Protein AF-A0A937XKZ7-F1 (afdb_monomer_lite)

Sequence (111 aa):
MTLEVSEDGRELRVFWLDPASESGYRSTGLSWTDGMLVSDLKDALTLAGNLTCFPSHLIDDASAYVRWGQRLRWTTPLRAGDEIAVLERISADAKARRHAKVERQRAKAAK

Secondary structure (DSSP, 8-state):
------TTS-EEEEEEE-TTSTTSEEEEEEE--TT-BHHHHHHHHHHHHHHHT--GGGTT-GGGEEETTEEP-TT-B--TT-EEEE-----HHHHHHHHHHHHHHHHHHT-

Structure (mmCIF, N/CA/C/O backbone):
data_AF-A0A937XKZ7-F1
#
_entry.id   AF-A0A937XKZ7-F1
#
loop_
_atom_site.group_PDB
_atom_site.id
_atom_site.type_symbol
_atom_site.label_atom_id
_atom_site.label_alt_id
_atom_site.label_comp_id
_atom_site.label_asym_id
_atom_site.label_entity_id
_atom_site.label_seq_id
_atom_site.pdbx_PDB_ins_code
_atom_site.Cartn_x
_atom_site.Cartn_y
_atom_site.Cartn_z
_atom_site.occupancy
_atom_site.B_iso_or_equiv
_atom_site.auth_seq_id
_atom_site.auth_comp_id
_atom_site.auth_asym_id
_atom_site.auth_atom_id
_atom_site.pdbx_PDB_model_num
ATOM 1 N N . MET A 1 1 ? 5.212 12.600 21.625 1.00 34.91 1 MET A N 1
ATOM 2 C CA . MET A 1 1 ? 4.026 11.809 21.248 1.00 34.91 1 MET A CA 1
ATOM 3 C C . MET A 1 1 ? 4.548 10.436 20.882 1.00 34.91 1 MET A C 1
ATOM 5 O O . MET A 1 1 ? 5.175 10.287 19.843 1.00 34.91 1 MET A O 1
ATOM 9 N N . THR A 1 2 ? 4.485 9.516 21.838 1.00 30.28 2 THR A N 1
ATOM 10 C CA . THR A 1 2 ? 5.091 8.185 21.748 1.00 30.28 2 THR A CA 1
ATOM 11 C C . THR A 1 2 ? 4.152 7.313 20.928 1.00 30.28 2 THR A C 1
ATOM 13 O O . THR A 1 2 ? 2.985 7.192 21.283 1.00 30.28 2 THR A O 1
ATOM 16 N N . LEU A 1 3 ? 4.627 6.788 19.800 1.00 40.25 3 LEU A N 1
ATOM 17 C CA . LEU A 1 3 ? 3.890 5.808 19.008 1.00 40.25 3 LEU A CA 1
ATOM 18 C C . LEU A 1 3 ? 3.894 4.503 19.809 1.00 40.25 3 LEU A C 1
ATOM 20 O O . LEU A 1 3 ? 4.912 3.813 19.863 1.00 40.25 3 LEU A O 1
ATOM 24 N N . GLU A 1 4 ? 2.798 4.231 20.512 1.00 38.78 4 GLU A N 1
ATOM 25 C CA . GLU A 1 4 ? 2.573 2.957 21.188 1.00 38.78 4 GLU A CA 1
ATOM 26 C C . GLU A 1 4 ? 2.431 1.878 20.112 1.00 38.78 4 GLU A C 1
ATOM 28 O O . GLU A 1 4 ? 1.454 1.845 19.368 1.00 38.78 4 GLU A O 1
ATOM 33 N N . VAL A 1 5 ? 3.456 1.036 19.988 1.00 45.75 5 VAL A N 1
ATOM 34 C CA . VAL A 1 5 ? 3.410 -0.187 19.185 1.00 45.75 5 VAL A CA 1
ATOM 35 C C . VAL A 1 5 ? 2.384 -1.092 19.863 1.00 45.75 5 VAL A C 1
ATOM 37 O O . VAL A 1 5 ? 2.646 -1.579 20.962 1.00 45.75 5 VAL A O 1
ATOM 40 N N . SER A 1 6 ? 1.193 -1.258 19.281 1.00 46.06 6 SER A N 1
ATOM 41 C CA . SER A 1 6 ? 0.158 -2.080 19.912 1.00 46.06 6 SER A CA 1
ATOM 42 C C . SER A 1 6 ? 0.557 -3.554 19.820 1.00 46.06 6 SER A C 1
ATOM 44 O O . SER A 1 6 ? 0.501 -4.165 18.756 1.00 46.06 6 SER A O 1
ATOM 46 N N . GLU A 1 7 ? 0.916 -4.155 20.956 1.00 50.31 7 GLU A N 1
ATOM 47 C CA . GLU A 1 7 ? 1.219 -5.590 21.092 1.00 50.31 7 GLU A CA 1
ATOM 48 C C . GLU A 1 7 ? 0.004 -6.516 20.840 1.00 50.31 7 GLU A C 1
ATOM 50 O O . GLU A 1 7 ? 0.162 -7.733 20.793 1.00 50.31 7 GLU A O 1
ATOM 55 N N . ASP A 1 8 ? -1.206 -5.980 20.625 1.00 55.59 8 ASP A N 1
ATOM 56 C CA . ASP A 1 8 ? -2.451 -6.771 20.563 1.00 55.59 8 ASP A CA 1
ATOM 57 C C . ASP A 1 8 ? -2.686 -7.502 19.223 1.00 55.59 8 ASP A C 1
ATOM 59 O O . ASP A 1 8 ? -3.709 -8.153 19.034 1.00 55.59 8 ASP A O 1
ATOM 63 N N . GLY A 1 9 ? -1.787 -7.385 18.239 1.00 56.88 9 GLY A N 1
ATOM 64 C CA . GLY A 1 9 ? -1.966 -8.022 16.922 1.00 56.88 9 GLY A CA 1
ATOM 65 C C . GLY A 1 9 ? -3.165 -7.493 16.117 1.00 56.88 9 GLY A C 1
ATOM 66 O O . GLY A 1 9 ? -3.459 -8.010 15.041 1.00 56.88 9 GLY A O 1
ATOM 67 N N . ARG A 1 10 ? -3.837 -6.437 16.602 1.00 71.12 10 ARG A N 1
ATOM 68 C CA . ARG A 1 10 ? -4.962 -5.752 15.943 1.00 71.12 10 ARG A CA 1
ATOM 69 C C . ARG A 1 10 ? -4.526 -4.568 15.076 1.00 71.12 10 ARG A C 1
ATOM 71 O O . ARG A 1 10 ? -5.248 -3.581 14.931 1.00 71.12 10 ARG A O 1
ATOM 78 N N . GLU A 1 11 ? -3.327 -4.645 14.521 1.00 87.62 11 GLU A N 1
ATOM 79 C CA . GLU A 1 11 ? -2.780 -3.591 13.677 1.00 87.62 11 GLU A CA 1
ATOM 80 C C . GLU A 1 11 ? -2.799 -4.025 12.217 1.00 87.62 11 GLU A C 1
ATOM 82 O O . GLU A 1 11 ? -2.423 -5.145 11.871 1.00 87.62 11 GLU A O 1
ATOM 87 N N . LEU A 1 12 ? -3.225 -3.122 11.345 1.00 89.69 12 LEU A N 1
ATOM 88 C CA . LEU A 1 12 ? -2.970 -3.218 9.920 1.00 89.69 12 LEU A CA 1
ATOM 89 C C . LEU A 1 12 ? -1.533 -2.756 9.669 1.00 89.69 12 LEU A C 1
ATOM 91 O O . LEU A 1 12 ? -1.172 -1.640 10.051 1.00 89.69 12 LEU A O 1
ATOM 95 N N . ARG A 1 13 ? -0.711 -3.579 9.013 1.00 91.12 13 ARG A N 1
ATOM 96 C CA . ARG A 1 13 ? 0.649 -3.170 8.642 1.00 91.12 13 ARG A CA 1
ATOM 97 C C . ARG A 1 13 ? 0.673 -2.624 7.231 1.00 91.12 13 ARG A C 1
ATOM 99 O O . ARG A 1 13 ? 0.288 -3.308 6.286 1.00 91.12 13 ARG A O 1
ATOM 106 N N . VAL A 1 14 ? 1.194 -1.413 7.083 1.00 90.50 14 VAL A N 1
ATOM 107 C CA . VAL A 1 14 ? 1.398 -0.779 5.781 1.00 90.50 14 VAL A CA 1
ATOM 108 C C . VAL A 1 14 ? 2.888 -0.656 5.508 1.00 90.50 14 VAL A C 1
ATOM 110 O O . VAL A 1 14 ? 3.627 -0.172 6.361 1.00 90.50 14 VAL A O 1
ATOM 113 N N . PHE A 1 15 ? 3.321 -1.070 4.320 1.00 91.25 15 PHE A N 1
ATOM 114 C CA . PHE A 1 15 ? 4.710 -1.049 3.865 1.00 91.25 15 PHE A CA 1
ATOM 115 C C . PHE A 1 15 ? 4.841 -0.176 2.622 1.00 91.25 15 PHE A C 1
ATOM 117 O O . PHE A 1 15 ? 3.988 -0.232 1.740 1.00 91.25 15 PHE A O 1
ATOM 124 N N . TRP A 1 16 ? 5.923 0.585 2.503 1.00 89.25 16 TRP A N 1
ATOM 125 C CA . TRP A 1 16 ? 6.239 1.335 1.286 1.00 89.25 16 TRP A CA 1
ATOM 126 C C . TRP A 1 16 ? 7.744 1.395 1.066 1.00 89.25 16 TRP A C 1
ATOM 128 O O . TRP A 1 16 ? 8.536 1.259 1.999 1.00 89.25 16 TRP A O 1
ATOM 138 N N . LEU A 1 17 ? 8.139 1.593 -0.189 1.00 86.50 17 LEU A N 1
ATOM 139 C CA . LEU A 1 17 ? 9.541 1.778 -0.539 1.00 86.50 17 LEU A CA 1
ATOM 140 C C . LEU A 1 17 ? 10.026 3.133 -0.024 1.00 86.50 17 LEU A C 1
ATOM 142 O O . LEU A 1 17 ? 9.410 4.163 -0.294 1.00 86.50 17 LEU A O 1
ATOM 146 N N . ASP A 1 18 ? 11.154 3.116 0.675 1.00 85.06 18 ASP A N 1
ATOM 147 C CA . ASP A 1 18 ? 11.888 4.314 1.059 1.00 85.06 18 ASP A CA 1
ATOM 148 C C . ASP A 1 18 ? 13.370 4.093 0.735 1.00 85.06 18 ASP A C 1
ATOM 150 O O . ASP A 1 18 ? 14.061 3.399 1.484 1.00 85.06 18 ASP A O 1
ATOM 154 N N . PRO A 1 19 ? 13.878 4.681 -0.363 1.00 78.62 19 PRO A N 1
ATOM 155 C CA . PRO A 1 19 ? 15.284 4.581 -0.738 1.00 78.62 19 PRO A CA 1
ATOM 156 C C . PRO A 1 19 ? 16.246 5.161 0.306 1.00 78.62 19 PRO A C 1
ATOM 158 O O . PRO A 1 19 ? 17.429 4.836 0.271 1.00 78.62 19 PRO A O 1
ATOM 161 N N . ALA A 1 20 ? 15.765 6.034 1.198 1.00 81.81 20 ALA A N 1
ATOM 162 C CA . ALA A 1 20 ? 16.571 6.611 2.268 1.00 81.81 20 ALA A CA 1
ATOM 163 C C . ALA A 1 20 ? 16.656 5.705 3.512 1.00 81.81 20 ALA A C 1
ATOM 165 O O . ALA A 1 20 ? 17.481 5.952 4.390 1.00 81.81 20 ALA A O 1
ATOM 166 N N . SER A 1 21 ? 15.820 4.668 3.606 1.00 81.19 21 SER A N 1
ATOM 167 C CA . SER A 1 21 ? 15.884 3.655 4.663 1.00 81.19 21 SER A CA 1
ATOM 168 C C . SER A 1 21 ? 16.986 2.637 4.357 1.00 81.19 21 SER A C 1
ATOM 170 O O . SER A 1 21 ? 17.103 2.184 3.219 1.00 81.19 21 SER A O 1
ATOM 172 N N . GLU A 1 22 ? 17.749 2.200 5.365 1.00 82.38 22 GLU A N 1
ATOM 173 C CA . GLU A 1 22 ? 18.774 1.151 5.197 1.00 82.38 22 GLU A CA 1
ATOM 174 C C . GLU A 1 22 ? 18.190 -0.160 4.647 1.00 82.38 22 GLU A C 1
ATOM 176 O O . GLU A 1 22 ? 18.848 -0.876 3.897 1.00 82.38 22 GLU A O 1
ATOM 181 N N . SER A 1 23 ? 16.930 -0.464 4.974 1.00 82.38 23 SER A N 1
ATOM 182 C CA . SER A 1 23 ? 16.230 -1.651 4.466 1.00 82.38 23 SER A CA 1
ATOM 183 C C . SER A 1 23 ? 15.624 -1.453 3.068 1.00 82.38 23 SER A C 1
ATOM 185 O O . SER A 1 23 ? 15.101 -2.402 2.489 1.00 82.38 23 SER A O 1
ATOM 187 N N . GLY A 1 24 ? 15.643 -0.231 2.525 1.00 83.38 24 GLY A N 1
ATOM 188 C CA . GLY A 1 24 ? 14.989 0.134 1.261 1.00 83.38 24 GLY A CA 1
ATOM 189 C C . GLY A 1 24 ? 13.458 0.230 1.331 1.00 83.38 24 GLY A C 1
ATOM 190 O O . GLY A 1 24 ? 12.805 0.559 0.339 1.00 83.38 24 GL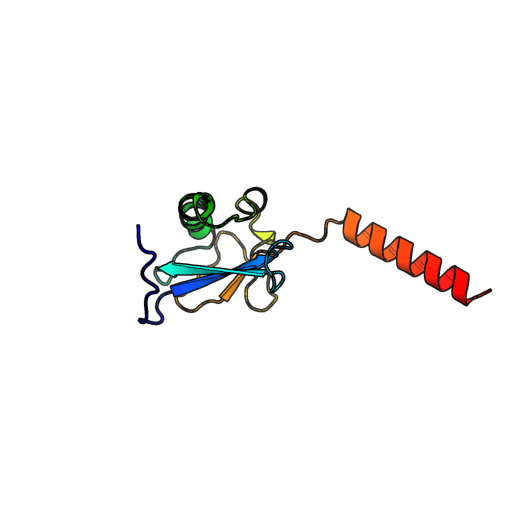Y A O 1
ATOM 191 N N . TYR A 1 25 ? 12.870 -0.044 2.495 1.00 86.00 25 TYR A N 1
ATOM 192 C CA . TYR A 1 25 ? 11.448 0.114 2.776 1.00 86.00 25 TYR A CA 1
ATOM 193 C C . TYR A 1 25 ? 11.229 0.620 4.205 1.00 86.00 25 TYR A C 1
ATOM 195 O O . TYR A 1 25 ? 12.122 0.563 5.058 1.00 86.00 25 TYR A O 1
ATOM 203 N N . ARG A 1 26 ? 10.022 1.122 4.454 1.00 87.88 26 ARG A N 1
ATOM 204 C CA . ARG A 1 26 ? 9.492 1.439 5.781 1.00 87.88 26 ARG A CA 1
ATOM 205 C C . ARG A 1 26 ? 8.163 0.737 5.982 1.00 87.88 26 ARG A C 1
ATOM 207 O O . ARG A 1 26 ? 7.511 0.319 5.024 1.00 87.88 26 ARG A O 1
ATOM 214 N N . SER A 1 27 ? 7.774 0.631 7.243 1.00 88.12 27 SER A N 1
ATOM 215 C CA . SER A 1 27 ? 6.465 0.138 7.627 1.00 88.12 27 SER A CA 1
ATOM 216 C C . SER A 1 27 ? 5.889 0.939 8.779 1.00 88.12 27 SER A C 1
ATOM 218 O O . SER A 1 27 ? 6.630 1.468 9.607 1.00 88.12 27 SER A O 1
ATOM 220 N N . THR A 1 28 ? 4.566 0.974 8.863 1.00 87.50 28 THR A N 1
ATOM 221 C CA . THR A 1 28 ? 3.844 1.493 10.023 1.00 87.50 28 THR A CA 1
ATOM 222 C C . THR A 1 28 ? 2.697 0.557 10.382 1.00 87.50 28 THR A C 1
ATOM 224 O O . THR A 1 28 ? 2.110 -0.078 9.502 1.00 87.50 28 THR A O 1
ATOM 227 N N . GLY A 1 29 ? 2.429 0.441 11.679 1.00 88.25 29 GLY A N 1
ATOM 228 C CA . GLY A 1 29 ? 1.235 -0.206 12.203 1.00 88.25 29 GLY A CA 1
ATOM 229 C C . GLY A 1 29 ? 0.143 0.840 12.379 1.00 88.25 29 GLY A C 1
ATOM 230 O O . GLY A 1 29 ? 0.403 1.937 12.870 1.00 88.25 29 GLY A O 1
ATOM 231 N N . LEU A 1 30 ? -1.069 0.511 11.946 1.00 87.31 30 LEU A N 1
ATOM 232 C CA . LEU A 1 30 ? -2.256 1.328 12.153 1.00 87.31 30 LEU A CA 1
ATOM 233 C C . LEU A 1 30 ? -3.261 0.513 12.954 1.00 87.31 30 LEU A C 1
ATOM 235 O O . LEU A 1 30 ? -3.603 -0.602 12.558 1.00 87.31 30 LEU A O 1
ATOM 239 N N . SER A 1 31 ? -3.777 1.076 14.043 1.00 86.81 31 SER A N 1
ATOM 240 C CA . SER A 1 31 ? -4.938 0.503 14.721 1.00 86.81 31 SER A CA 1
ATOM 241 C C . SER A 1 31 ? -6.102 0.445 13.734 1.00 86.81 31 SER A C 1
ATOM 243 O O . SER A 1 31 ? -6.483 1.466 13.158 1.00 86.81 31 SER A O 1
ATOM 245 N N . TRP A 1 32 ? -6.639 -0.752 13.508 1.00 88.12 32 TRP A N 1
ATOM 246 C CA . TRP A 1 32 ? -7.597 -0.985 12.434 1.00 88.12 32 TRP A CA 1
ATOM 247 C C . TRP A 1 32 ? -8.817 -1.752 12.926 1.00 88.12 32 TRP A C 1
ATOM 249 O O . TRP A 1 32 ? -8.705 -2.645 13.764 1.00 88.12 32 TRP A O 1
ATOM 259 N N . THR A 1 33 ? -9.987 -1.411 12.388 1.00 90.19 33 THR A N 1
ATOM 260 C CA . THR A 1 33 ? -11.232 -2.129 12.677 1.00 90.19 33 THR A CA 1
ATOM 261 C C . THR A 1 33 ? -11.594 -3.020 11.497 1.00 90.19 33 THR A C 1
ATOM 263 O O . THR A 1 33 ? -11.638 -2.570 10.351 1.00 90.19 33 THR A O 1
ATOM 266 N N . ASP A 1 34 ? -11.874 -4.293 11.773 1.00 90.44 34 ASP A N 1
ATOM 267 C CA . ASP A 1 34 ? -12.270 -5.262 10.754 1.00 90.44 34 ASP A CA 1
ATOM 268 C C . ASP A 1 34 ? -13.485 -4.787 9.953 1.00 90.44 34 ASP A C 1
ATOM 270 O O . ASP A 1 34 ? -14.506 -4.381 10.507 1.00 90.44 34 ASP A O 1
ATOM 274 N N . GLY A 1 35 ? -13.378 -4.880 8.627 1.00 88.44 35 GLY A N 1
ATOM 275 C CA . GLY A 1 35 ? -14.438 -4.478 7.705 1.00 88.44 35 GLY A CA 1
ATOM 276 C C . GLY A 1 35 ? -14.349 -3.028 7.233 1.00 88.44 35 GLY A C 1
ATOM 277 O O . GLY A 1 35 ? -15.033 -2.695 6.265 1.00 88.44 35 GLY A O 1
ATOM 278 N N . MET A 1 36 ? -13.475 -2.202 7.824 1.00 91.06 36 MET A N 1
ATOM 279 C CA . MET A 1 36 ? -13.107 -0.914 7.231 1.00 91.06 36 MET A CA 1
ATOM 280 C C . MET A 1 36 ? -12.474 -1.123 5.854 1.00 91.06 36 MET A C 1
ATOM 282 O O . MET A 1 36 ? -11.826 -2.139 5.575 1.00 91.06 36 MET A O 1
ATOM 286 N N . LEU A 1 37 ? -12.693 -0.161 4.972 1.00 93.31 37 LEU A N 1
ATOM 287 C CA . LEU A 1 37 ? -12.344 -0.243 3.566 1.00 93.31 37 LEU A CA 1
ATOM 288 C C . LEU A 1 37 ? -10.962 0.360 3.302 1.00 93.31 37 LEU A C 1
ATOM 290 O O . LEU A 1 37 ? -10.454 1.183 4.060 1.00 93.31 37 LEU A O 1
ATOM 294 N N . VAL A 1 38 ? -10.367 0.014 2.159 1.00 90.81 38 VAL A N 1
ATOM 295 C CA . VAL A 1 38 ? -9.130 0.662 1.682 1.00 90.81 38 VAL A CA 1
ATOM 296 C C . VAL A 1 38 ? -9.305 2.180 1.548 1.00 90.81 38 VAL A C 1
ATOM 298 O O . VAL A 1 38 ? -8.340 2.913 1.727 1.00 90.81 38 VAL A O 1
ATOM 301 N N . SER A 1 39 ? -10.514 2.680 1.268 1.00 90.88 39 SER A N 1
ATOM 302 C CA . SER A 1 39 ? -10.784 4.128 1.265 1.00 90.88 39 SER A CA 1
ATOM 303 C C . SER A 1 39 ? -10.512 4.784 2.613 1.00 90.88 39 SER A C 1
ATOM 305 O O . SER A 1 39 ? -9.989 5.891 2.644 1.00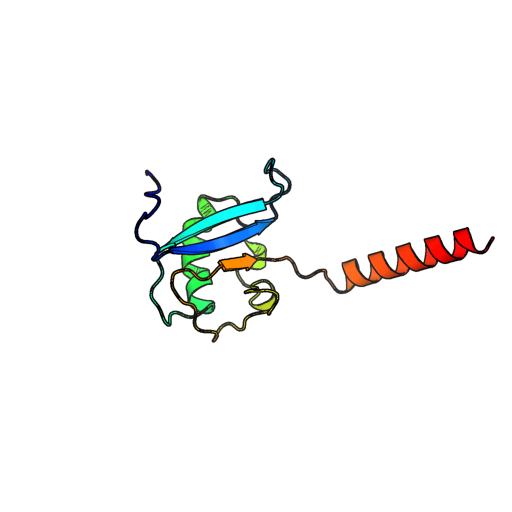 90.88 39 SER A O 1
ATOM 307 N N . ASP A 1 40 ? -10.794 4.091 3.713 1.00 90.56 40 ASP A N 1
ATOM 308 C CA . ASP A 1 40 ? -10.595 4.624 5.062 1.00 90.56 40 ASP A CA 1
ATOM 309 C C . ASP A 1 40 ? -9.099 4.675 5.418 1.00 90.56 40 ASP A C 1
ATOM 311 O O . ASP A 1 40 ? -8.660 5.440 6.279 1.00 90.56 40 ASP A O 1
ATOM 315 N N . LEU A 1 41 ? -8.281 3.891 4.700 1.00 87.19 41 LEU A N 1
ATOM 316 C CA . LEU A 1 41 ? -6.832 3.860 4.871 1.00 87.19 41 LEU A CA 1
ATOM 317 C C . LEU A 1 41 ? -6.216 5.184 4.424 1.00 87.19 41 LEU A C 1
ATOM 319 O O . LEU A 1 41 ? -5.175 5.582 4.941 1.00 87.19 41 LEU A O 1
ATOM 323 N N . LYS A 1 42 ? -6.876 5.879 3.491 1.00 84.00 42 LYS A N 1
ATOM 324 C CA . LYS A 1 42 ? -6.480 7.199 3.011 1.00 84.00 42 LYS A CA 1
ATOM 325 C C . LYS A 1 42 ? -6.417 8.204 4.157 1.00 84.00 42 LYS A C 1
ATOM 327 O O . LYS A 1 42 ? -5.404 8.883 4.313 1.00 84.00 42 LYS A O 1
ATOM 332 N N . ASP A 1 43 ? -7.467 8.277 4.967 1.00 82.44 43 ASP A N 1
ATOM 333 C CA . ASP A 1 43 ? -7.555 9.236 6.067 1.00 82.44 43 ASP A CA 1
ATOM 334 C C . ASP A 1 43 ? -6.550 8.881 7.168 1.00 82.44 43 ASP A C 1
ATOM 336 O O . ASP A 1 43 ? -5.809 9.748 7.637 1.00 82.44 43 ASP A O 1
ATOM 340 N N . ALA A 1 44 ? -6.425 7.589 7.492 1.00 83.81 44 ALA A N 1
ATOM 341 C CA . ALA A 1 44 ? -5.439 7.097 8.452 1.00 83.81 44 ALA A CA 1
ATOM 342 C C . ALA A 1 44 ? -3.990 7.397 8.016 1.00 83.81 44 ALA A C 1
ATOM 344 O O . ALA A 1 44 ? -3.192 7.902 8.806 1.00 83.81 44 ALA A O 1
ATOM 345 N N . LEU A 1 45 ? -3.652 7.150 6.746 1.00 82.50 45 LEU A N 1
ATOM 346 C CA . LEU A 1 45 ? -2.329 7.439 6.187 1.00 82.50 45 LEU A CA 1
ATOM 347 C C . LEU A 1 45 ? -2.086 8.929 5.972 1.00 82.50 45 LEU A C 1
ATOM 349 O O . LEU A 1 45 ? -0.942 9.356 6.045 1.00 82.50 45 LEU A O 1
ATOM 353 N N . THR A 1 46 ? -3.117 9.738 5.740 1.00 81.00 46 THR A N 1
ATOM 354 C CA . THR A 1 46 ? -2.969 11.199 5.663 1.00 81.00 46 THR A CA 1
ATOM 355 C C . THR A 1 46 ? -2.622 11.766 7.038 1.00 81.00 46 THR A C 1
ATOM 357 O O . THR A 1 46 ? -1.708 12.582 7.160 1.00 81.00 46 THR A O 1
ATOM 360 N N . LEU A 1 47 ? -3.287 11.279 8.090 1.00 76.31 47 LEU A N 1
ATOM 361 C CA . LEU A 1 47 ? -2.978 11.639 9.475 1.00 76.31 47 LEU A CA 1
ATOM 362 C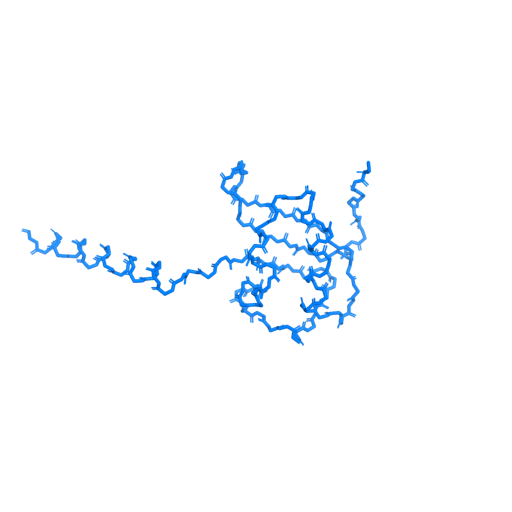 C . LEU A 1 47 ? -1.576 11.157 9.889 1.00 76.31 47 LEU A C 1
ATOM 364 O O . LEU A 1 47 ? -0.822 11.915 10.502 1.00 76.31 47 LEU A O 1
ATOM 368 N N . ALA A 1 48 ? -1.194 9.933 9.510 1.00 70.88 48 ALA A N 1
ATOM 369 C CA . ALA A 1 48 ? 0.117 9.350 9.816 1.00 70.88 48 ALA A CA 1
ATOM 370 C C . ALA A 1 48 ? 1.256 9.835 8.893 1.00 70.88 48 ALA A C 1
ATOM 372 O O . ALA A 1 48 ? 2.434 9.764 9.254 1.00 70.88 48 ALA A O 1
ATOM 373 N N . GLY A 1 49 ? 0.935 10.328 7.698 1.00 61.31 49 GLY A N 1
ATOM 374 C CA . GLY A 1 49 ? 1.888 10.696 6.647 1.00 61.31 49 GLY A CA 1
ATOM 375 C C . GLY A 1 49 ? 2.755 11.892 7.022 1.00 61.31 49 GLY A C 1
ATOM 376 O O . GLY A 1 49 ? 3.924 11.946 6.644 1.00 61.31 49 GLY A O 1
ATOM 377 N N . ASN A 1 50 ? 2.238 12.773 7.882 1.00 63.03 50 ASN A N 1
ATOM 378 C CA . ASN A 1 50 ? 3.012 13.859 8.487 1.00 63.03 50 ASN A CA 1
ATOM 379 C C . ASN A 1 50 ? 4.150 13.360 9.398 1.00 63.03 50 ASN A C 1
ATOM 381 O O . ASN A 1 50 ? 5.041 14.136 9.735 1.00 63.03 50 ASN A O 1
ATOM 385 N N . LEU A 1 51 ? 4.139 12.083 9.796 1.00 60.16 51 LEU A N 1
ATOM 386 C CA . LEU A 1 51 ? 5.091 11.504 10.747 1.00 60.16 51 LEU A CA 1
ATOM 387 C C . LEU A 1 51 ? 6.080 10.516 10.110 1.00 60.16 51 LEU A C 1
ATOM 389 O O . LEU A 1 51 ? 7.087 10.195 10.734 1.00 60.16 51 LEU A O 1
ATOM 393 N N . THR A 1 52 ? 5.811 10.002 8.905 1.00 66.25 52 THR A N 1
ATOM 394 C CA . THR A 1 52 ? 6.430 8.742 8.442 1.00 66.25 52 THR A CA 1
ATOM 395 C C . THR A 1 52 ? 7.143 8.806 7.087 1.00 66.25 52 THR A C 1
ATOM 397 O O . THR A 1 52 ? 7.608 7.777 6.604 1.00 66.25 52 THR A O 1
ATOM 400 N N . CYS A 1 53 ? 7.303 9.987 6.475 1.00 75.88 53 CYS A N 1
ATOM 401 C CA . CYS A 1 53 ? 7.888 10.126 5.126 1.00 75.88 53 CYS A CA 1
ATOM 402 C C . CYS A 1 53 ? 7.140 9.287 4.068 1.00 75.88 53 CYS A C 1
ATOM 404 O O . CYS A 1 53 ? 7.734 8.799 3.106 1.00 75.88 53 CYS A O 1
ATOM 406 N N . PHE A 1 54 ? 5.837 9.082 4.271 1.00 82.75 54 PHE A N 1
ATOM 407 C CA . PHE A 1 54 ? 5.001 8.315 3.360 1.00 82.75 54 PHE A CA 1
ATOM 408 C C . PHE A 1 54 ? 4.880 9.036 2.000 1.00 82.75 54 PHE A C 1
ATOM 410 O O . PHE A 1 54 ? 4.707 10.259 1.981 1.00 82.75 54 PHE A O 1
ATOM 417 N N . PRO A 1 55 ? 4.938 8.320 0.860 1.00 82.69 55 PRO A N 1
ATOM 418 C CA . PRO A 1 55 ? 4.772 8.906 -0.471 1.00 82.69 55 PRO A CA 1
ATOM 419 C C . PRO A 1 55 ? 3.338 9.417 -0.675 1.00 82.69 55 PRO A C 1
ATOM 421 O O . PRO A 1 55 ? 2.442 8.679 -1.088 1.00 82.69 55 PRO A O 1
ATOM 424 N N . SER A 1 56 ? 3.116 10.700 -0.383 1.00 81.56 56 SER A N 1
ATOM 425 C CA . SER A 1 56 ? 1.786 11.323 -0.380 1.0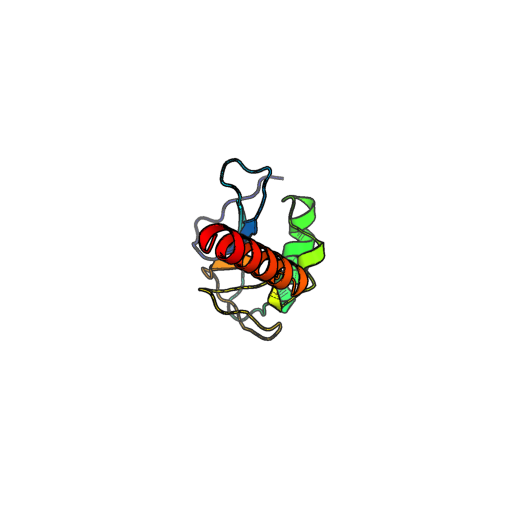0 81.56 56 SER A CA 1
ATOM 426 C C . SER A 1 56 ? 1.063 11.245 -1.725 1.00 81.56 56 SER A C 1
ATOM 428 O O . SER A 1 56 ? -0.158 11.142 -1.758 1.00 81.56 56 SER A O 1
ATOM 430 N N . HIS A 1 57 ? 1.796 11.208 -2.841 1.00 82.38 57 HIS A N 1
ATOM 431 C CA . HIS A 1 57 ? 1.219 11.065 -4.180 1.00 82.38 57 HIS A CA 1
ATOM 432 C C . HIS A 1 57 ? 0.565 9.700 -4.436 1.00 82.38 57 HIS A C 1
ATOM 434 O O . HIS A 1 57 ? -0.182 9.570 -5.402 1.00 82.38 57 HIS A O 1
ATOM 440 N N . LEU A 1 58 ? 0.829 8.691 -3.598 1.00 84.62 58 LEU A N 1
ATOM 441 C CA . LEU A 1 58 ? 0.209 7.363 -3.690 1.00 84.62 58 LEU A CA 1
ATOM 442 C C . LEU A 1 58 ? -1.047 7.216 -2.832 1.00 84.62 58 LEU A C 1
ATOM 444 O O . LEU A 1 58 ? -1.791 6.258 -3.027 1.00 84.62 58 LEU A O 1
ATOM 448 N N . ILE A 1 59 ? -1.303 8.160 -1.919 1.00 85.00 59 ILE A N 1
ATOM 449 C CA . ILE A 1 59 ? -2.453 8.124 -1.003 1.00 85.00 59 ILE A CA 1
ATOM 450 C C . ILE A 1 59 ? -3.779 8.057 -1.774 1.00 85.00 59 ILE A C 1
ATOM 452 O O . ILE A 1 59 ? -4.712 7.389 -1.347 1.00 85.00 59 ILE A O 1
ATOM 456 N N . ASP A 1 60 ? -3.851 8.721 -2.927 1.00 83.62 60 ASP A N 1
ATOM 457 C CA . ASP A 1 60 ? -5.048 8.798 -3.770 1.00 83.62 60 ASP A CA 1
ATOM 458 C C . ASP A 1 60 ? -5.093 7.753 -4.901 1.00 83.62 60 ASP A C 1
ATOM 460 O O . ASP A 1 60 ? -6.010 7.767 -5.726 1.00 83.62 60 ASP A O 1
ATOM 464 N N . ASP A 1 61 ? -4.143 6.812 -4.952 1.00 84.25 61 ASP A N 1
ATOM 465 C CA . ASP A 1 61 ? -4.112 5.753 -5.965 1.00 84.25 61 ASP A CA 1
ATOM 466 C C . ASP A 1 61 ? -4.442 4.383 -5.360 1.00 84.25 61 ASP A C 1
ATOM 468 O O . ASP A 1 61 ? -3.558 3.654 -4.917 1.00 84.25 61 ASP A O 1
ATOM 472 N N . ALA A 1 62 ? -5.712 3.961 -5.436 1.00 78.88 62 ALA A N 1
ATOM 473 C CA . ALA A 1 62 ? -6.144 2.620 -5.009 1.00 78.88 62 ALA A CA 1
ATOM 474 C C . ALA A 1 62 ? -5.286 1.499 -5.608 1.00 78.88 62 ALA A C 1
ATOM 476 O O . ALA A 1 62 ? -5.076 0.465 -4.979 1.00 78.88 62 ALA A O 1
ATOM 477 N N . SER A 1 63 ? -4.795 1.684 -6.837 1.00 81.50 63 SER A N 1
ATOM 478 C CA . SER A 1 63 ? -4.026 0.661 -7.540 1.00 81.50 63 SER A CA 1
ATOM 479 C C . SER A 1 63 ? -2.593 0.508 -7.027 1.00 81.50 63 SER A C 1
ATOM 481 O O . SER A 1 63 ? -1.934 -0.476 -7.388 1.00 81.50 63 SER A O 1
ATOM 483 N N . ALA A 1 64 ? -2.137 1.441 -6.186 1.00 86.44 64 ALA A N 1
ATOM 484 C CA . ALA A 1 64 ? -0.884 1.347 -5.453 1.00 86.44 64 ALA A CA 1
ATOM 485 C C . ALA A 1 64 ? -0.980 0.382 -4.262 1.00 86.44 64 ALA A C 1
ATOM 487 O O . ALA A 1 64 ? 0.032 -0.192 -3.869 1.00 86.44 64 ALA A O 1
ATOM 488 N N . TYR A 1 65 ? -2.179 0.153 -3.719 1.00 90.12 65 TYR A N 1
ATOM 489 C CA . TYR A 1 65 ? -2.393 -0.714 -2.562 1.00 90.12 65 TYR A CA 1
ATOM 490 C C . TYR A 1 65 ? -2.487 -2.180 -2.983 1.00 90.12 65 TYR A C 1
ATOM 492 O O . TYR A 1 65 ? -3.293 -2.562 -3.839 1.00 90.12 65 TYR A O 1
ATOM 500 N N . VAL A 1 66 ? -1.659 -3.018 -2.365 1.00 91.12 66 VAL A N 1
ATOM 501 C CA . VAL A 1 66 ? -1.496 -4.429 -2.710 1.00 91.12 66 VAL A CA 1
ATOM 502 C C . VAL A 1 66 ? -1.506 -5.285 -1.449 1.00 91.12 66 VAL A C 1
ATOM 504 O O . VAL A 1 66 ? -0.737 -5.035 -0.528 1.00 91.12 66 VAL A O 1
ATOM 507 N N . ARG A 1 67 ? -2.312 -6.350 -1.437 1.00 92.56 67 ARG A N 1
ATOM 508 C CA . ARG A 1 67 ? -2.277 -7.405 -0.408 1.00 92.56 67 ARG A CA 1
ATOM 509 C C . ARG A 1 67 ? -1.900 -8.725 -1.071 1.00 92.56 67 ARG A C 1
ATOM 511 O O . ARG A 1 67 ? -2.550 -9.129 -2.034 1.00 92.56 67 ARG A O 1
ATOM 518 N N . TRP A 1 68 ? -0.820 -9.364 -0.616 1.00 86.94 68 TRP A N 1
ATOM 519 C CA . TRP A 1 68 ? -0.293 -10.630 -1.168 1.00 86.94 68 TRP A CA 1
ATOM 520 C C . TRP A 1 68 ? -0.181 -10.662 -2.707 1.00 86.94 68 TRP A C 1
ATOM 522 O O . TRP A 1 68 ? -0.552 -11.630 -3.367 1.00 86.94 68 TRP A O 1
ATOM 532 N N . GLY A 1 69 ? 0.298 -9.566 -3.303 1.00 84.12 69 GLY A N 1
ATOM 533 C CA . GLY A 1 69 ? 0.460 -9.435 -4.757 1.00 84.12 69 GLY A CA 1
ATOM 534 C C . GLY A 1 69 ? -0.817 -9.078 -5.531 1.00 84.12 69 GLY A C 1
ATOM 535 O O . GLY A 1 69 ? -0.744 -8.835 -6.736 1.00 84.12 69 GLY A O 1
ATOM 536 N N . GLN A 1 70 ? -1.973 -8.985 -4.870 1.00 88.50 70 GLN A N 1
ATOM 537 C CA . GLN A 1 70 ? -3.227 -8.554 -5.485 1.00 88.50 70 GLN A CA 1
ATOM 538 C C . GLN A 1 70 ? -3.487 -7.071 -5.239 1.00 88.50 70 GLN A C 1
ATOM 540 O O . GLN A 1 70 ? -3.479 -6.609 -4.100 1.00 88.50 70 GLN A O 1
ATOM 545 N N . ARG A 1 71 ? -3.755 -6.329 -6.317 1.00 90.00 71 ARG A N 1
ATOM 546 C CA . ARG A 1 71 ? -4.170 -4.926 -6.225 1.00 90.00 71 ARG A CA 1
ATOM 547 C C . ARG A 1 71 ? -5.559 -4.818 -5.629 1.00 90.00 71 ARG A C 1
ATOM 549 O O . ARG A 1 71 ? -6.468 -5.549 -6.028 1.00 90.00 71 ARG A O 1
ATOM 556 N N . LEU A 1 72 ? -5.717 -3.859 -4.734 1.00 90.62 72 LEU A N 1
ATOM 557 C CA . LEU A 1 72 ? -6.972 -3.618 -4.056 1.00 90.62 72 LEU A CA 1
ATOM 558 C C . LEU A 1 72 ? -7.804 -2.562 -4.783 1.00 90.62 72 LEU A C 1
ATOM 560 O O . LEU A 1 72 ? -7.326 -1.771 -5.595 1.00 90.62 72 LEU A O 1
ATOM 564 N N . ARG A 1 73 ? -9.101 -2.592 -4.502 1.00 91.50 73 ARG A N 1
ATOM 565 C CA . ARG A 1 73 ? -10.056 -1.538 -4.857 1.00 91.50 73 ARG A CA 1
ATOM 566 C C . ARG A 1 73 ? -10.383 -0.735 -3.607 1.00 91.50 73 ARG A C 1
ATOM 568 O O . ARG A 1 73 ? -10.349 -1.300 -2.517 1.00 91.50 73 ARG A O 1
ATOM 575 N N . TRP A 1 74 ? -10.817 0.512 -3.768 1.00 91.62 74 TRP A N 1
ATOM 576 C CA . TRP A 1 74 ? -11.271 1.343 -2.646 1.00 91.62 74 TRP A CA 1
ATOM 577 C C . TRP A 1 74 ? -12.320 0.663 -1.767 1.00 91.62 74 TRP A C 1
ATOM 579 O O . TRP A 1 74 ? -12.264 0.767 -0.553 1.00 91.62 74 TRP A O 1
ATOM 589 N N . THR A 1 75 ? -13.216 -0.111 -2.377 1.00 92.62 75 THR A N 1
ATOM 590 C CA . THR A 1 75 ? -14.286 -0.849 -1.695 1.00 92.62 75 THR A CA 1
ATOM 591 C C . THR A 1 75 ? -13.833 -2.177 -1.085 1.00 92.62 75 THR A C 1
ATOM 593 O O . THR A 1 75 ? -14.675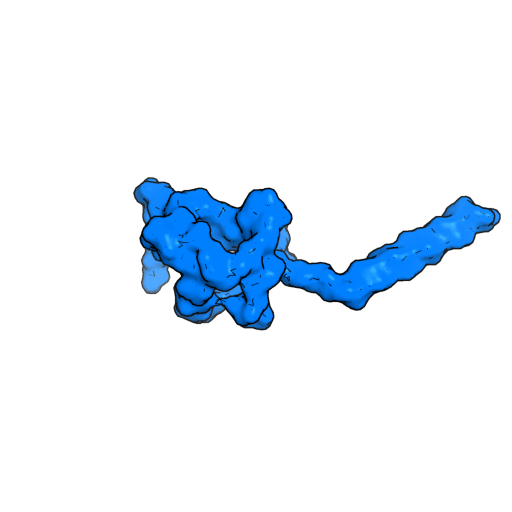 -2.992 -0.716 1.00 92.62 75 THR A O 1
ATOM 596 N N . THR A 1 76 ? -12.532 -2.474 -1.061 1.00 92.50 76 THR A N 1
ATOM 597 C CA . THR A 1 76 ? -12.049 -3.750 -0.523 1.00 92.50 76 THR A CA 1
ATOM 598 C C . THR A 1 76 ? -12.034 -3.675 0.998 1.00 92.50 76 THR A C 1
ATOM 600 O O . THR A 1 76 ? -11.383 -2.773 1.523 1.00 92.50 76 THR A O 1
ATOM 603 N N . PRO A 1 77 ? -12.697 -4.602 1.708 1.00 93.31 77 PRO A N 1
ATOM 604 C CA . PRO A 1 77 ? -12.606 -4.662 3.156 1.00 93.31 77 PRO A CA 1
ATOM 605 C C . PRO A 1 77 ? -11.241 -5.204 3.588 1.00 93.31 77 PRO A C 1
ATOM 607 O O . PRO A 1 77 ? -10.724 -6.185 3.029 1.00 93.31 77 PRO A O 1
ATOM 610 N N . LEU A 1 78 ? -10.681 -4.560 4.603 1.00 91.12 78 LEU A N 1
ATOM 611 C CA . LEU A 1 78 ? -9.441 -4.933 5.266 1.00 91.12 78 LEU A CA 1
ATOM 612 C C . LEU A 1 78 ? -9.734 -5.503 6.653 1.00 91.12 78 LEU A C 1
ATOM 614 O O . LEU A 1 78 ? -10.785 -5.242 7.250 1.00 91.12 78 LEU A O 1
ATOM 618 N N . ARG A 1 79 ? -8.797 -6.298 7.154 1.00 90.88 79 ARG A N 1
ATOM 619 C CA . ARG A 1 79 ? -8.826 -6.850 8.508 1.00 90.88 79 ARG A CA 1
ATOM 620 C C . ARG A 1 79 ? -7.591 -6.415 9.274 1.00 90.88 79 ARG A C 1
ATOM 622 O O . ARG A 1 79 ? -6.536 -6.174 8.691 1.00 90.88 79 ARG A O 1
ATOM 629 N N . ALA A 1 80 ? -7.721 -6.338 10.585 1.00 88.56 80 ALA A N 1
ATOM 630 C CA . ALA A 1 80 ? -6.583 -6.226 11.466 1.00 88.56 80 ALA A CA 1
ATOM 631 C C . ALA A 1 80 ? -5.651 -7.437 11.256 1.00 88.56 80 ALA A C 1
ATOM 633 O O . ALA A 1 80 ? -6.109 -8.569 11.080 1.00 88.56 80 ALA A O 1
ATOM 634 N N . GLY A 1 81 ? -4.344 -7.184 11.194 1.00 87.50 81 GLY A N 1
ATOM 635 C CA . GLY A 1 81 ? -3.337 -8.174 10.815 1.00 87.50 81 GLY A CA 1
ATOM 636 C C . GLY A 1 81 ? -3.096 -8.310 9.308 1.00 87.50 81 GLY A C 1
ATOM 637 O O . GLY A 1 81 ? -2.165 -9.016 8.921 1.00 87.50 81 GLY A O 1
ATOM 638 N N . ASP A 1 82 ? -3.872 -7.641 8.443 1.00 90.75 82 ASP A N 1
ATOM 639 C CA . ASP A 1 82 ? -3.534 -7.589 7.019 1.00 90.75 82 ASP A CA 1
ATOM 640 C C . ASP A 1 82 ? -2.208 -6.837 6.800 1.00 90.75 82 ASP A C 1
ATOM 642 O O . ASP A 1 82 ? -1.883 -5.847 7.464 1.00 90.75 82 ASP A O 1
ATOM 646 N N . GLU A 1 83 ? -1.458 -7.297 5.801 1.00 92.19 83 GLU A N 1
ATOM 647 C CA . GLU A 1 83 ? -0.224 -6.667 5.344 1.00 92.19 83 GLU A CA 1
ATOM 648 C C . GLU A 1 83 ? -0.444 -6.029 3.973 1.00 92.19 83 GLU A C 1
ATOM 650 O O . GLU A 1 83 ? -0.707 -6.710 2.974 1.00 92.19 83 GLU A O 1
ATOM 655 N N . ILE A 1 84 ? -0.338 -4.703 3.931 1.00 92.12 84 ILE A N 1
ATOM 656 C CA . ILE A 1 84 ? -0.605 -3.891 2.749 1.00 92.12 84 ILE A CA 1
ATOM 657 C C . ILE A 1 84 ? 0.695 -3.273 2.258 1.00 92.12 84 ILE A C 1
ATOM 659 O O . ILE A 1 84 ? 1.293 -2.429 2.917 1.00 92.12 84 ILE A O 1
ATOM 663 N N . ALA A 1 85 ? 1.119 -3.657 1.063 1.00 91.00 85 ALA A N 1
ATOM 664 C CA . ALA A 1 85 ? 2.201 -2.991 0.362 1.00 91.00 85 ALA A CA 1
ATOM 665 C C . ALA A 1 85 ? 1.638 -1.844 -0.484 1.00 91.00 85 ALA A C 1
ATOM 667 O O . ALA A 1 85 ? 0.732 -2.047 -1.291 1.00 91.00 85 ALA A O 1
ATOM 668 N N . VAL A 1 86 ? 2.203 -0.652 -0.329 1.00 89.62 86 VAL A N 1
ATOM 669 C CA . VAL A 1 86 ? 1.956 0.504 -1.186 1.00 89.62 86 VAL A CA 1
ATOM 670 C C . VAL A 1 86 ? 3.105 0.596 -2.173 1.00 89.62 86 VAL A C 1
ATOM 672 O O . VAL A 1 86 ? 4.251 0.881 -1.818 1.00 89.62 86 VAL A O 1
ATOM 675 N N . LEU A 1 87 ? 2.797 0.302 -3.427 1.00 86.44 87 LEU A N 1
ATOM 676 C CA . LEU A 1 87 ? 3.763 0.238 -4.506 1.00 86.44 87 LEU A CA 1
ATOM 677 C C . LEU A 1 87 ? 3.415 1.285 -5.547 1.00 86.44 87 LEU A C 1
ATOM 679 O O . LEU A 1 87 ? 2.300 1.313 -6.066 1.00 86.44 87 LEU A O 1
ATOM 683 N N . GLU A 1 88 ? 4.401 2.096 -5.920 1.00 79.69 88 GLU A N 1
ATOM 684 C CA . GLU A 1 88 ? 4.278 2.909 -7.118 1.00 79.69 88 GLU A CA 1
ATOM 685 C C . GLU A 1 88 ? 3.915 2.000 -8.291 1.00 79.69 88 GLU A C 1
ATOM 687 O O . GLU A 1 88 ? 4.548 0.960 -8.531 1.00 79.69 88 GLU A O 1
ATOM 692 N N . ARG A 1 89 ? 2.902 2.394 -9.070 1.00 69.50 89 ARG A N 1
ATOM 693 C CA . ARG A 1 89 ? 2.745 1.802 -10.393 1.00 69.50 89 ARG A CA 1
ATOM 694 C C . ARG A 1 89 ? 4.078 1.984 -11.097 1.00 69.50 89 ARG A C 1
ATOM 696 O O . ARG A 1 89 ? 4.499 3.110 -11.343 1.00 69.50 89 ARG A O 1
ATOM 703 N N . ILE A 1 90 ? 4.689 0.874 -11.508 1.00 60.50 90 ILE A N 1
ATOM 704 C CA . ILE A 1 90 ? 5.609 0.895 -12.640 1.00 60.50 90 ILE A CA 1
ATOM 705 C C . ILE A 1 90 ? 4.780 1.517 -13.759 1.00 60.50 90 ILE A C 1
ATOM 707 O O . ILE A 1 90 ? 3.897 0.862 -14.327 1.00 60.50 90 ILE A O 1
ATOM 711 N N . SER A 1 91 ? 4.966 2.818 -13.978 1.00 52.03 91 SER A N 1
ATOM 712 C CA . SER A 1 91 ? 4.224 3.553 -14.984 1.00 52.03 91 SER A CA 1
ATOM 713 C C . SER A 1 91 ? 4.403 2.805 -16.303 1.00 52.03 91 SER A C 1
ATOM 715 O O . SER A 1 91 ? 5.412 2.120 -16.518 1.00 52.03 91 SER A O 1
ATOM 717 N N . ALA A 1 92 ? 3.418 2.882 -17.197 1.00 52.25 92 ALA A N 1
ATOM 718 C CA . ALA A 1 92 ? 3.573 2.312 -18.536 1.00 52.25 92 ALA A CA 1
ATOM 719 C C . ALA A 1 92 ? 4.907 2.762 -19.174 1.00 52.25 92 ALA A C 1
ATOM 721 O O . ALA A 1 92 ? 5.548 1.986 -19.878 1.00 52.25 92 ALA A O 1
ATOM 722 N N . ASP A 1 93 ? 5.374 3.955 -18.796 1.00 50.97 93 ASP A N 1
ATOM 723 C CA . ASP A 1 93 ? 6.671 4.528 -19.123 1.00 50.97 93 ASP A CA 1
ATOM 724 C C . ASP A 1 93 ? 7.869 3.751 -18.539 1.00 50.97 93 ASP A C 1
ATOM 726 O O . ASP A 1 93 ? 8.780 3.376 -19.273 1.00 50.97 93 ASP A O 1
ATOM 730 N N . ALA A 1 94 ? 7.866 3.397 -17.250 1.00 57.00 94 ALA A N 1
ATOM 731 C CA . ALA A 1 94 ? 8.916 2.564 -16.653 1.00 57.00 94 ALA A CA 1
ATOM 732 C C . ALA A 1 94 ? 8.941 1.137 -17.241 1.00 57.00 94 ALA A C 1
ATOM 734 O O . ALA A 1 94 ? 10.015 0.562 -17.458 1.00 57.00 94 ALA A O 1
ATOM 735 N N . LYS A 1 95 ? 7.769 0.581 -17.584 1.00 57.28 95 LYS A N 1
ATOM 736 C CA . LYS A 1 95 ? 7.665 -0.699 -18.303 1.00 57.28 95 LYS A CA 1
ATOM 737 C C . LYS A 1 95 ? 8.228 -0.583 -19.724 1.00 57.28 95 LYS A C 1
ATOM 739 O O . LYS A 1 95 ? 9.001 -1.451 -20.129 1.00 57.28 95 LYS A O 1
ATOM 744 N N . ALA A 1 96 ? 7.917 0.498 -20.442 1.00 59.53 96 ALA A N 1
ATOM 745 C CA . ALA A 1 96 ? 8.443 0.782 -21.777 1.00 59.53 96 ALA A CA 1
ATOM 746 C C . ALA A 1 96 ? 9.968 0.987 -21.766 1.00 59.53 96 ALA A C 1
ATOM 748 O O . ALA A 1 96 ? 10.671 0.391 -22.580 1.00 59.53 96 ALA A O 1
ATOM 749 N N . ARG A 1 97 ? 10.508 1.729 -20.788 1.00 63.84 97 ARG A N 1
ATOM 750 C CA . ARG A 1 97 ? 11.960 1.910 -20.596 1.00 63.84 97 ARG A CA 1
ATOM 751 C C . ARG A 1 97 ? 12.671 0.587 -20.308 1.00 63.84 97 ARG A C 1
ATOM 753 O O . ARG A 1 97 ? 13.737 0.331 -20.869 1.00 63.84 97 ARG A O 1
ATOM 760 N N . ARG A 1 98 ? 12.083 -0.286 -19.478 1.00 66.19 98 ARG A N 1
ATOM 761 C CA . ARG A 1 98 ? 12.617 -1.637 -19.226 1.00 66.19 98 ARG A CA 1
ATOM 762 C C . ARG A 1 98 ? 12.604 -2.487 -20.498 1.00 66.19 98 ARG A C 1
ATOM 764 O O . ARG A 1 98 ? 13.602 -3.141 -20.783 1.00 66.19 98 ARG A O 1
ATOM 771 N N . HIS A 1 99 ? 11.526 -2.434 -21.281 1.00 69.50 99 HIS A N 1
ATOM 772 C CA . HIS A 1 99 ? 11.423 -3.151 -22.555 1.00 69.50 99 HIS A CA 1
ATOM 773 C C . HIS A 1 99 ? 12.483 -2.679 -23.562 1.00 69.50 99 HIS A C 1
ATOM 775 O O . HIS A 1 99 ? 13.232 -3.492 -24.098 1.00 69.50 99 HIS A O 1
ATOM 781 N N . ALA A 1 100 ? 12.629 -1.362 -23.736 1.00 75.19 100 ALA A N 1
ATOM 782 C CA . ALA A 1 100 ? 13.630 -0.766 -24.619 1.00 75.19 100 ALA A CA 1
ATOM 783 C C . ALA A 1 100 ? 15.073 -1.094 -24.189 1.00 75.19 100 ALA A C 1
ATOM 785 O O . ALA A 1 100 ? 15.950 -1.304 -25.029 1.00 75.19 100 ALA A O 1
ATOM 786 N N . LYS A 1 101 ? 15.337 -1.169 -22.877 1.00 78.94 101 LYS A N 1
ATOM 787 C CA . LYS A 1 101 ? 16.645 -1.574 -22.341 1.00 78.94 101 LYS A CA 1
ATOM 788 C C . LYS A 1 101 ? 16.963 -3.039 -22.658 1.00 78.94 101 LYS A C 1
ATOM 790 O O . LYS A 1 101 ? 18.085 -3.329 -23.066 1.00 78.94 101 LYS A O 1
ATOM 795 N N . VAL A 1 102 ? 15.990 -3.937 -22.503 1.00 81.50 102 VAL A N 1
ATOM 796 C CA . VAL A 1 102 ? 16.144 -5.372 -22.803 1.00 81.50 102 VAL A CA 1
ATOM 797 C C . VAL A 1 102 ? 16.360 -5.607 -24.301 1.00 81.50 102 VAL A C 1
ATOM 799 O O . VAL A 1 102 ? 17.267 -6.349 -24.670 1.00 81.50 102 VAL A O 1
ATOM 802 N N . GLU A 1 103 ? 15.607 -4.923 -25.164 1.00 82.62 103 GLU A N 1
ATOM 803 C CA . GLU A 1 103 ? 15.797 -4.948 -26.624 1.00 82.62 103 GLU A CA 1
ATOM 804 C C . GLU A 1 103 ? 17.223 -4.540 -27.025 1.00 82.62 103 GLU A C 1
ATOM 806 O O . GLU A 1 103 ? 17.911 -5.261 -27.748 1.00 82.62 103 GLU A O 1
ATOM 811 N N . ARG A 1 104 ? 17.735 -3.430 -26.474 1.00 80.31 104 ARG A N 1
ATOM 812 C CA . ARG A 1 104 ? 19.114 -2.976 -26.735 1.00 80.31 104 ARG A CA 1
ATOM 813 C C . ARG A 1 104 ? 20.175 -3.974 -26.272 1.00 80.31 104 ARG A C 1
ATOM 815 O O . ARG A 1 104 ? 21.218 -4.089 -26.911 1.00 80.31 104 ARG A O 1
ATOM 822 N N . GLN A 1 105 ? 19.941 -4.671 -25.162 1.00 80.38 105 GLN A N 1
ATOM 823 C CA . GLN A 1 105 ? 20.861 -5.699 -24.672 1.00 80.38 105 GLN A CA 1
ATOM 824 C C . GLN A 1 105 ? 20.866 -6.930 -25.582 1.00 80.38 105 GLN A C 1
ATOM 826 O O . GLN A 1 105 ? 21.940 -7.438 -25.894 1.00 80.38 105 GLN A O 1
ATOM 831 N N . ARG A 1 106 ? 19.699 -7.359 -26.075 1.00 78.00 106 ARG A N 1
ATOM 832 C CA . ARG A 1 106 ? 19.589 -8.458 -27.048 1.00 78.00 106 ARG A CA 1
ATOM 833 C C . ARG A 1 106 ? 20.279 -8.125 -28.368 1.00 78.00 106 ARG A C 1
ATOM 835 O O . ARG A 1 106 ? 21.044 -8.940 -28.868 1.00 78.00 106 ARG A O 1
ATOM 842 N N . ALA A 1 107 ? 20.090 -6.909 -28.879 1.00 75.00 107 ALA A N 1
ATOM 843 C CA . ALA A 1 107 ? 20.751 -6.453 -30.101 1.00 75.00 107 ALA A CA 1
ATOM 844 C C . ALA A 1 107 ? 22.286 -6.401 -29.975 1.00 75.00 107 ALA A C 1
ATOM 846 O O . ALA A 1 107 ? 22.991 -6.649 -30.947 1.00 75.00 107 ALA A O 1
ATOM 847 N N . LYS A 1 108 ? 22.815 -6.100 -28.780 1.00 73.50 108 LYS A N 1
ATOM 848 C CA . LYS A 1 108 ? 24.260 -6.150 -28.504 1.00 73.50 108 LYS A CA 1
ATOM 849 C C . LYS A 1 108 ? 24.803 -7.569 -28.342 1.00 73.50 108 LYS A C 1
ATOM 851 O O . LYS A 1 108 ? 25.964 -7.776 -28.647 1.00 73.50 108 LYS A O 1
ATOM 856 N N . ALA A 1 109 ? 24.000 -8.507 -27.844 1.00 69.69 109 ALA A N 1
ATOM 857 C CA . ALA A 1 109 ? 24.408 -9.901 -27.655 1.00 69.69 109 ALA A CA 1
ATOM 858 C C . ALA A 1 109 ? 24.365 -10.729 -28.953 1.00 69.69 109 ALA A C 1
ATOM 860 O O . ALA A 1 109 ? 24.963 -11.796 -29.015 1.00 69.69 109 ALA A O 1
ATOM 861 N N . ALA A 1 110 ? 23.648 -10.252 -29.974 1.00 65.38 110 ALA A N 1
ATOM 862 C CA . ALA A 1 110 ? 23.539 -10.887 -31.288 1.00 65.38 110 ALA A CA 1
ATOM 863 C C 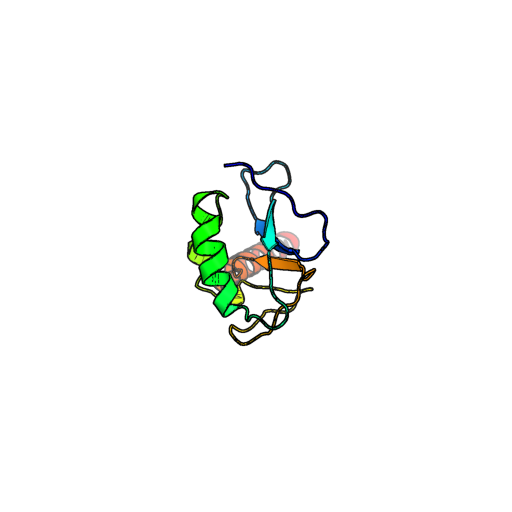. ALA A 1 110 ? 24.601 -10.405 -32.301 1.00 65.38 110 ALA A C 1
ATOM 865 O O . ALA A 1 110 ? 24.489 -10.712 -33.488 1.00 65.38 110 ALA A O 1
ATOM 866 N N . LYS A 1 111 ? 25.587 -9.620 -31.855 1.00 54.06 111 LYS A N 1
ATOM 867 C CA . LYS A 1 111 ? 26.657 -9.038 -32.670 1.00 54.06 111 LYS A CA 1
ATOM 868 C C . LYS A 1 111 ? 28.007 -9.496 -32.140 1.00 54.06 111 LYS A C 1
ATOM 870 O O . LYS A 1 111 ? 28.897 -9.718 -32.985 1.00 54.06 111 LYS A O 1
#

Radius of gyration: 17.48 Å; chains: 1; bounding box: 41×25×54 Å

Foldseek 3Di:
DDDPPDPPLQWEKEKEADCVDPVRIDIDTDRDDFFQFLLVVLVVCVVCCVPTVDPNVQSPPQQQWDFPNDGGDRNDTDGRNTYIYRHDPCPVVVVVVVVVVVVVVVVVVVD

pLDDT: mean 78.32, std 14.73, range [30.28, 93.31]